Protein AF-A0A238US79-F1 (afdb_monomer_lite)

Organism: NCBI:txid1938746

Secondary structure (DSSP, 8-state):
-----PPPPS-S----TTTTHHHHHHHHHHHHHHHHHHHHHHHHHHHHHHHHHHHHHHHHHHHHHS-THHHHHHHHTT------

Radius of gyration: 40.18 Å; chains: 1; bounding box: 76×21×129 Å

pLDDT: mean 74.93, std 14.17, range [47.19, 98.5]

Structure (mmCIF, N/CA/C/O backbone):
data_AF-A0A238US79-F1
#
_entry.id   AF-A0A238US79-F1
#
loop_
_atom_site.group_PDB
_atom_site.id
_atom_site.type_symbol
_atom_site.label_atom_id
_atom_site.label_alt_id
_atom_site.label_comp_id
_atom_site.label_asym_id
_atom_site.label_entity_id
_atom_site.label_seq_id
_atom_site.pdbx_PDB_ins_code
_atom_site.Cartn_x
_atom_site.Cartn_y
_atom_site.Cartn_z
_atom_site.occupancy
_atom_site.B_iso_or_equiv
_atom_site.auth_seq_id
_atom_site.auth_comp_id
_atom_site.auth_asym_id
_atom_site.auth_atom_id
_atom_site.pdbx_PDB_model_num
ATOM 1 N N . MET A 1 1 ? -43.494 -3.175 54.870 1.00 47.19 1 MET A N 1
ATOM 2 C CA . MET A 1 1 ? -42.702 -4.137 54.077 1.00 47.19 1 MET A CA 1
ATOM 3 C C . MET A 1 1 ? -41.795 -3.325 53.168 1.00 47.19 1 MET A C 1
ATOM 5 O O . MET A 1 1 ? -42.295 -2.707 52.241 1.00 47.19 1 MET A O 1
ATOM 9 N N . THR A 1 2 ? -40.511 -3.193 53.500 1.00 57.34 2 THR A N 1
ATOM 10 C CA . THR A 1 2 ? -39.556 -2.398 52.711 1.00 57.34 2 THR A CA 1
ATOM 11 C C . THR A 1 2 ? -38.944 -3.287 51.637 1.00 57.34 2 THR A C 1
ATOM 13 O O . THR A 1 2 ? -38.248 -4.250 51.947 1.00 57.34 2 THR A O 1
ATOM 16 N N . GLN A 1 3 ? -39.258 -2.998 50.379 1.00 57.03 3 GLN A N 1
ATOM 17 C CA . GLN A 1 3 ? -38.732 -3.723 49.231 1.00 57.03 3 GLN A CA 1
ATOM 18 C C . GLN A 1 3 ? -37.238 -3.395 49.085 1.00 57.03 3 GLN A C 1
ATOM 20 O O . GLN A 1 3 ? -36.875 -2.234 48.906 1.00 57.03 3 GLN A O 1
ATOM 25 N N . ALA A 1 4 ? -36.367 -4.399 49.203 1.00 68.62 4 ALA A N 1
ATOM 26 C CA . ALA A 1 4 ? -34.943 -4.238 48.933 1.00 68.62 4 ALA A CA 1
ATOM 27 C C . ALA A 1 4 ? -34.747 -4.082 47.419 1.00 68.62 4 ALA A C 1
ATOM 29 O O . ALA A 1 4 ? -35.019 -5.006 46.650 1.00 68.62 4 ALA A O 1
ATOM 30 N N . THR A 1 5 ? -34.305 -2.907 46.982 1.00 69.94 5 THR A N 1
ATOM 31 C CA . THR A 1 5 ? -33.875 -2.678 45.604 1.00 69.94 5 THR A CA 1
ATOM 32 C C . THR A 1 5 ? -32.544 -3.396 45.392 1.00 69.94 5 THR A C 1
ATOM 34 O O . THR A 1 5 ? -31.508 -3.000 45.921 1.00 69.94 5 THR A O 1
ATOM 37 N N . SER A 1 6 ? -32.579 -4.510 44.660 1.00 71.56 6 SER A N 1
ATOM 38 C CA . SER A 1 6 ? -31.371 -5.231 44.256 1.00 71.56 6 SER A CA 1
ATOM 39 C C . SER A 1 6 ? -30.543 -4.335 43.318 1.00 71.56 6 SER A C 1
ATOM 41 O O . SER A 1 6 ? -31.122 -3.764 42.387 1.00 71.56 6 SER A O 1
ATOM 43 N N . PRO A 1 7 ? -29.230 -4.147 43.557 1.00 73.94 7 PRO A N 1
ATOM 44 C CA . PRO A 1 7 ? -28.392 -3.330 42.686 1.00 73.94 7 PRO A CA 1
ATOM 45 C C . PRO A 1 7 ? -28.344 -3.935 41.273 1.00 73.94 7 PRO A C 1
ATOM 47 O O . PRO A 1 7 ? -28.304 -5.162 41.141 1.00 73.94 7 PRO A O 1
ATOM 50 N N . PRO A 1 8 ? -28.355 -3.108 40.208 1.00 71.44 8 PRO A N 1
ATOM 51 C CA . PRO A 1 8 ? -28.272 -3.610 38.843 1.00 71.44 8 PRO A CA 1
ATOM 52 C C . PRO A 1 8 ? -26.980 -4.415 38.671 1.00 71.44 8 PRO A C 1
ATOM 54 O O . PRO A 1 8 ? -25.910 -3.988 39.108 1.00 71.44 8 PRO A O 1
ATOM 57 N N . LEU A 1 9 ? -27.100 -5.593 38.054 1.00 70.19 9 LEU A N 1
ATOM 58 C CA . LEU A 1 9 ? -25.989 -6.510 37.821 1.00 70.19 9 LEU A CA 1
ATOM 59 C C . LEU A 1 9 ? -24.854 -5.750 37.099 1.00 70.19 9 LEU A C 1
ATOM 61 O O . LEU A 1 9 ? -25.106 -5.190 36.027 1.00 70.19 9 LEU A O 1
ATOM 65 N N . PRO A 1 10 ? -23.625 -5.688 37.649 1.00 67.81 10 PRO A N 1
ATOM 66 C CA . PRO A 1 10 ? -22.509 -5.007 37.002 1.00 67.81 10 PRO A CA 1
ATOM 67 C C . PRO A 1 10 ? -22.088 -5.826 35.781 1.00 67.81 10 PRO A C 1
ATOM 69 O O . PRO A 1 10 ? -21.288 -6.750 35.880 1.00 67.81 10 PRO A O 1
ATOM 72 N N . GLY A 1 11 ? -22.704 -5.547 34.635 1.00 64.19 11 GLY A N 1
ATOM 73 C CA . GLY A 1 11 ? -22.564 -6.405 33.458 1.00 64.19 11 GLY A CA 1
ATOM 74 C C . GLY A 1 11 ? -22.698 -5.713 32.106 1.00 64.19 11 GLY A C 1
ATOM 75 O O . GLY A 1 11 ? -22.580 -6.385 31.092 1.00 64.19 11 GLY A O 1
ATOM 76 N N . SER A 1 12 ? -22.909 -4.395 32.051 1.00 60.38 12 SER A N 1
ATOM 77 C CA . SER A 1 12 ? -23.061 -3.653 30.785 1.00 60.38 12 SER A CA 1
ATOM 78 C C . SER A 1 12 ? -22.024 -2.540 30.573 1.00 60.38 12 SER A C 1
ATOM 80 O O . SER A 1 12 ? -22.214 -1.6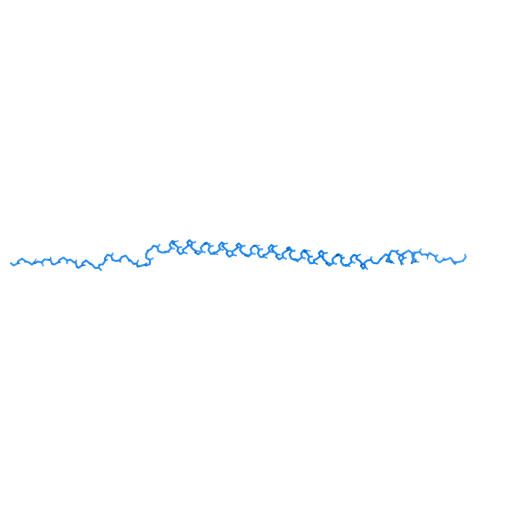71 29.730 1.00 60.38 12 SER A O 1
ATOM 82 N N . MET A 1 13 ? -20.905 -2.572 31.308 1.00 60.69 13 MET A N 1
ATOM 83 C CA . MET A 1 13 ? -19.751 -1.673 31.114 1.00 60.69 13 MET A CA 1
ATOM 84 C C . MET A 1 13 ? -18.684 -2.242 30.162 1.00 60.69 13 MET A C 1
ATOM 86 O O . MET A 1 13 ? -17.560 -1.745 30.116 1.00 60.69 13 MET A O 1
ATOM 90 N N . THR A 1 14 ? -18.983 -3.303 29.412 1.00 69.00 14 THR A N 1
ATOM 91 C CA . THR A 1 14 ? -18.031 -3.846 28.440 1.00 69.00 14 THR A CA 1
ATOM 92 C C . THR A 1 14 ? -18.045 -2.968 27.197 1.00 69.00 14 THR A C 1
ATOM 94 O O . THR A 1 14 ? -18.972 -3.025 26.389 1.00 69.00 14 THR A O 1
ATOM 97 N N . VAL A 1 15 ? -17.024 -2.124 27.079 1.00 66.75 15 VAL A N 1
ATOM 98 C CA . VAL A 1 15 ? -16.732 -1.340 25.879 1.00 66.75 15 VAL A CA 1
ATOM 99 C C . VAL A 1 15 ? -16.774 -2.278 24.662 1.00 66.75 15 VAL A C 1
ATOM 101 O O . VAL A 1 15 ? -16.200 -3.370 24.738 1.00 66.75 15 VAL A O 1
ATOM 104 N N . PRO A 1 16 ? -17.455 -1.911 23.559 1.00 72.88 16 PRO A N 1
ATOM 105 C CA . PRO A 1 16 ? -17.468 -2.732 22.357 1.00 72.88 16 PRO A CA 1
ATOM 106 C C . PRO A 1 16 ? -16.025 -3.046 21.940 1.00 72.88 16 PRO A C 1
ATOM 108 O O . PRO A 1 16 ? -15.216 -2.123 21.878 1.00 72.88 16 PRO A O 1
ATOM 111 N N . PRO A 1 17 ? -15.673 -4.307 21.636 1.00 70.44 17 PRO A N 1
ATOM 112 C CA . PRO A 1 17 ? -14.284 -4.693 21.366 1.00 70.44 17 PRO A CA 1
ATOM 113 C C . PRO A 1 17 ? -13.677 -3.977 20.149 1.00 70.44 17 PRO A C 1
ATOM 115 O O . PRO A 1 17 ? -12.459 -3.881 20.036 1.00 70.44 17 PRO A O 1
ATOM 118 N N . LEU A 1 18 ? -14.520 -3.458 19.250 1.00 70.00 18 LEU A N 1
ATOM 119 C CA . LEU A 1 18 ? -14.109 -2.654 18.098 1.00 70.00 18 LEU A CA 1
ATOM 120 C C . LEU A 1 18 ? -13.995 -1.150 18.392 1.00 70.00 18 LEU A C 1
ATOM 122 O O . LEU A 1 18 ? -13.461 -0.423 17.557 1.00 70.00 18 LEU A O 1
ATOM 126 N N . ALA A 1 19 ? -14.478 -0.668 19.539 1.00 72.88 19 ALA A N 1
ATOM 127 C CA . ALA A 1 19 ? -14.437 0.754 19.854 1.00 72.88 19 ALA A CA 1
ATOM 128 C C . ALA A 1 19 ? -12.978 1.230 19.936 1.00 72.88 19 ALA A C 1
ATOM 130 O O . ALA A 1 19 ? -12.191 0.717 20.732 1.00 72.88 19 ALA A O 1
ATOM 131 N N . GLY A 1 20 ? -12.616 2.207 19.101 1.00 76.75 20 GLY A N 1
ATOM 132 C CA . GLY A 1 20 ? -11.272 2.792 19.067 1.00 76.75 20 GLY A CA 1
ATOM 133 C C . GLY A 1 20 ? -10.315 2.172 18.043 1.00 76.75 20 GLY A C 1
ATOM 134 O O . GLY A 1 20 ? -9.250 2.740 17.800 1.00 76.75 20 GLY A O 1
ATOM 135 N N . TRP A 1 21 ? -10.690 1.073 17.380 1.00 89.69 21 TRP A N 1
ATOM 136 C CA . TRP A 1 21 ? -9.881 0.511 16.292 1.00 89.69 21 TRP A CA 1
ATOM 137 C C . TRP A 1 21 ? -10.010 1.289 14.985 1.00 89.69 21 TRP A C 1
ATOM 139 O O . TRP A 1 21 ? -9.123 1.178 14.145 1.00 89.69 21 TRP A O 1
ATOM 149 N N . GLU A 1 22 ? -11.056 2.099 14.799 1.00 88.19 22 GLU A N 1
ATOM 150 C CA . GLU A 1 22 ? -11.277 2.821 13.538 1.00 88.19 22 GLU A CA 1
ATOM 151 C C . GLU A 1 22 ? -10.106 3.741 13.189 1.00 88.19 22 GLU A C 1
ATOM 153 O O . GLU A 1 22 ? -9.645 3.749 12.051 1.00 88.19 22 GLU A O 1
ATOM 158 N N . VAL A 1 23 ? -9.572 4.464 14.178 1.00 88.69 23 VAL A N 1
ATOM 159 C CA . VAL A 1 23 ? -8.420 5.356 13.980 1.00 88.69 23 VAL A CA 1
ATOM 160 C C . VAL A 1 23 ? -7.170 4.552 13.633 1.00 88.69 23 VAL A C 1
ATOM 162 O O . VAL A 1 23 ? -6.435 4.915 12.718 1.00 88.69 23 VAL A O 1
ATOM 165 N N . ILE A 1 24 ? -6.945 3.432 14.323 1.00 92.62 24 ILE A N 1
ATOM 166 C CA . ILE A 1 24 ? -5.796 2.556 14.075 1.00 92.62 24 ILE A CA 1
ATOM 167 C C . ILE A 1 24 ? -5.881 1.977 12.661 1.00 92.62 24 ILE A C 1
ATOM 169 O O . ILE A 1 24 ? -4.919 2.062 11.903 1.00 92.62 24 ILE A O 1
ATOM 173 N N . LEU A 1 25 ? -7.042 1.442 12.279 1.00 94.25 25 LEU A N 1
ATOM 174 C CA . LEU A 1 25 ? -7.286 0.893 10.948 1.00 94.25 25 LEU A CA 1
ATOM 175 C C . LEU A 1 25 ? -7.142 1.961 9.861 1.00 94.25 25 LEU A C 1
ATOM 177 O O . LEU A 1 25 ? -6.546 1.678 8.826 1.00 94.25 25 LEU A O 1
ATOM 181 N N . ALA A 1 26 ? -7.618 3.185 10.099 1.00 94.56 26 ALA A N 1
ATOM 182 C CA . ALA A 1 26 ? -7.455 4.294 9.164 1.00 94.56 26 ALA A CA 1
ATOM 183 C C . ALA A 1 26 ? -5.976 4.661 8.961 1.00 94.56 26 ALA A C 1
ATOM 185 O O . ALA A 1 26 ? -5.530 4.813 7.823 1.00 94.56 26 ALA A O 1
ATOM 186 N N . VAL A 1 27 ? -5.196 4.751 10.043 1.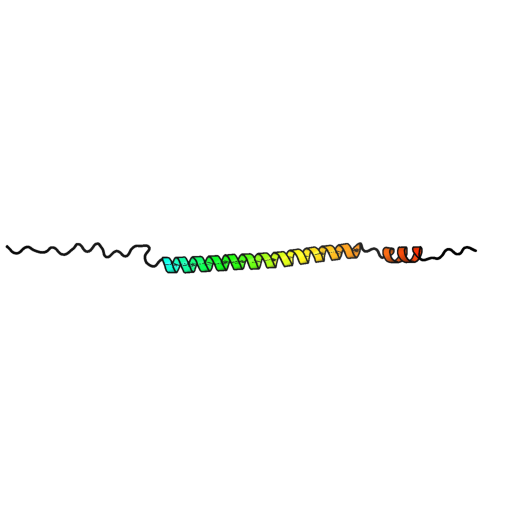00 96.44 27 VAL A N 1
ATOM 187 C CA . VAL A 1 27 ? -3.753 5.029 9.970 1.00 96.44 27 VAL A CA 1
ATOM 188 C C . VAL A 1 27 ? -3.013 3.894 9.262 1.00 96.44 27 VAL A C 1
ATOM 190 O O . VAL A 1 27 ? -2.193 4.155 8.384 1.00 96.44 27 VAL A O 1
ATOM 193 N N . VAL A 1 28 ? -3.321 2.638 9.590 1.00 97.81 28 VAL A N 1
ATOM 194 C CA . VAL A 1 28 ? -2.724 1.468 8.929 1.00 97.81 28 VAL A CA 1
ATOM 195 C C . VAL A 1 28 ? -3.057 1.461 7.439 1.00 97.81 28 VAL A C 1
ATOM 197 O O . VAL A 1 28 ? -2.156 1.300 6.620 1.00 97.81 28 VAL A O 1
ATOM 200 N N . ALA A 1 29 ? -4.317 1.692 7.069 1.00 97.75 29 ALA A N 1
ATOM 201 C CA . ALA A 1 29 ? -4.733 1.761 5.672 1.00 97.75 29 ALA A CA 1
ATOM 202 C C . ALA A 1 29 ? -4.002 2.880 4.914 1.00 97.75 29 ALA A C 1
ATOM 204 O O . ALA A 1 29 ? -3.537 2.659 3.795 1.00 97.75 29 ALA A O 1
ATOM 205 N N . LEU A 1 30 ? -3.838 4.053 5.534 1.00 98.31 30 LEU A N 1
ATOM 206 C CA . LEU A 1 30 ? -3.079 5.162 4.956 1.00 98.31 30 LEU A CA 1
ATOM 207 C C . LEU A 1 30 ? -1.605 4.791 4.742 1.00 98.31 30 LEU A C 1
ATOM 209 O O . LEU A 1 30 ? -1.067 5.032 3.663 1.00 98.31 30 LEU A O 1
ATOM 213 N N . LEU A 1 31 ? -0.958 4.174 5.734 1.00 98.50 31 LEU A N 1
ATOM 214 C CA . LEU A 1 31 ? 0.432 3.722 5.619 1.00 98.50 31 LEU A CA 1
ATOM 215 C C . LEU A 1 31 ? 0.602 2.684 4.506 1.00 98.50 31 LEU A C 1
ATOM 217 O O . LEU A 1 31 ? 1.546 2.778 3.722 1.00 98.50 31 LEU A O 1
ATOM 221 N N . VAL A 1 32 ? -0.325 1.729 4.400 1.00 98.50 32 VAL A N 1
ATOM 222 C CA . VAL A 1 32 ? -0.334 0.740 3.315 1.00 98.50 32 VAL A CA 1
ATOM 223 C C . VAL A 1 32 ? -0.489 1.430 1.960 1.00 98.50 32 VAL A C 1
ATOM 225 O O . VAL A 1 32 ? 0.267 1.125 1.041 1.00 98.50 32 VAL A O 1
ATOM 228 N N . ALA A 1 33 ? -1.403 2.394 1.831 1.00 98.38 33 ALA A N 1
ATOM 229 C CA . ALA A 1 33 ? -1.575 3.149 0.592 1.00 98.38 33 ALA A CA 1
ATOM 230 C C . ALA A 1 33 ? -0.290 3.899 0.197 1.00 98.38 33 ALA A C 1
ATOM 232 O O . ALA A 1 33 ? 0.148 3.804 -0.950 1.00 98.38 33 ALA A O 1
ATOM 233 N N . VAL A 1 34 ? 0.362 4.579 1.146 1.00 98.38 34 VAL A N 1
ATOM 234 C CA . VAL A 1 34 ? 1.645 5.267 0.916 1.00 98.38 34 VAL A CA 1
ATOM 235 C C . VAL A 1 34 ? 2.742 4.283 0.507 1.00 98.38 34 VAL A C 1
ATOM 237 O O . VAL A 1 34 ? 3.497 4.567 -0.426 1.00 98.38 34 VAL A O 1
ATOM 240 N N . ALA A 1 35 ? 2.824 3.119 1.154 1.00 97.94 35 ALA A N 1
ATOM 241 C CA . ALA A 1 35 ? 3.790 2.081 0.803 1.00 97.94 35 ALA A CA 1
ATOM 242 C C . ALA A 1 35 ? 3.568 1.562 -0.627 1.00 97.94 35 ALA A C 1
ATOM 244 O O . ALA A 1 35 ? 4.524 1.458 -1.393 1.00 97.94 35 ALA A O 1
ATOM 245 N N . VAL A 1 36 ? 2.314 1.305 -1.014 1.00 98.06 36 VAL A N 1
ATOM 246 C CA . VAL A 1 36 ? 1.962 0.867 -2.374 1.00 98.06 36 VAL A CA 1
ATOM 247 C C . VAL A 1 36 ? 2.330 1.932 -3.404 1.00 98.06 36 VAL A C 1
ATOM 249 O O . VAL A 1 36 ? 2.998 1.616 -4.386 1.00 98.06 36 VAL A O 1
ATOM 252 N N . VAL A 1 37 ? 1.957 3.195 -3.175 1.00 97.56 37 VAL A N 1
ATOM 253 C CA . VAL A 1 37 ? 2.317 4.305 -4.074 1.00 97.56 37 VAL A CA 1
ATOM 254 C C . VAL A 1 37 ? 3.834 4.420 -4.209 1.00 97.56 37 VAL A C 1
ATOM 256 O O . VAL A 1 37 ? 4.343 4.531 -5.322 1.00 97.56 37 VAL A O 1
ATOM 259 N N . SER A 1 38 ? 4.565 4.328 -3.098 1.00 95.75 38 SER A N 1
ATOM 260 C CA . SER A 1 38 ? 6.029 4.384 -3.111 1.00 95.75 38 SER A CA 1
ATOM 261 C C . SER A 1 38 ? 6.619 3.239 -3.935 1.00 95.75 38 SER A C 1
ATOM 263 O O . SER A 1 38 ? 7.461 3.480 -4.793 1.00 95.75 38 SER A O 1
ATOM 265 N N . LEU A 1 39 ? 6.139 2.006 -3.744 1.00 95.69 39 LEU A N 1
ATOM 266 C CA . LEU A 1 39 ? 6.580 0.853 -4.533 1.00 95.69 39 LEU A CA 1
ATOM 267 C C . LEU A 1 39 ? 6.324 1.042 -6.030 1.00 95.69 39 LEU A C 1
ATOM 269 O O . LEU A 1 39 ? 7.201 0.732 -6.831 1.00 95.69 39 LEU A O 1
ATOM 273 N N . VAL A 1 40 ? 5.162 1.578 -6.409 1.00 95.31 40 VAL A N 1
ATOM 274 C CA . VAL A 1 40 ? 4.840 1.866 -7.815 1.00 95.31 40 VAL A CA 1
ATOM 275 C C . VAL A 1 40 ? 5.796 2.909 -8.392 1.00 95.31 40 VAL A C 1
ATOM 277 O O . VAL A 1 40 ? 6.317 2.706 -9.485 1.00 95.31 40 VAL A O 1
ATOM 280 N N . VAL A 1 41 ? 6.074 3.990 -7.658 1.00 92.62 41 VAL A N 1
ATOM 281 C CA . VAL A 1 41 ? 7.019 5.034 -8.091 1.00 92.62 41 VAL A CA 1
ATOM 282 C C . VAL A 1 41 ? 8.432 4.469 -8.250 1.00 92.62 41 VAL A C 1
ATOM 284 O O . VAL A 1 41 ? 9.080 4.713 -9.268 1.00 92.62 41 VAL A O 1
ATOM 287 N N . LEU A 1 42 ? 8.901 3.671 -7.286 1.00 89.56 42 LEU A N 1
ATOM 288 C CA . LEU A 1 42 ? 10.215 3.030 -7.356 1.00 89.56 42 LEU A CA 1
ATOM 289 C C . LEU A 1 42 ? 10.305 2.052 -8.535 1.00 89.56 42 LEU A C 1
ATOM 291 O O . LEU A 1 42 ? 11.298 2.055 -9.261 1.00 89.56 42 LEU A O 1
ATOM 295 N N . ALA A 1 43 ? 9.272 1.235 -8.746 1.00 86.62 43 ALA A N 1
ATOM 296 C CA . ALA A 1 43 ? 9.223 0.280 -9.849 1.00 86.62 43 ALA A CA 1
ATOM 297 C C . ALA A 1 43 ? 9.180 0.980 -11.216 1.00 86.62 43 ALA A C 1
ATOM 299 O O . ALA A 1 43 ? 9.852 0.538 -12.149 1.00 86.62 43 ALA A O 1
ATOM 300 N N . ALA A 1 44 ? 8.439 2.085 -11.329 1.00 83.88 44 ALA A N 1
ATOM 301 C CA . ALA A 1 44 ? 8.395 2.893 -12.542 1.00 83.88 44 ALA A CA 1
ATOM 302 C C . ALA A 1 44 ? 9.774 3.492 -12.866 1.00 83.88 44 ALA A C 1
ATOM 304 O O . ALA A 1 44 ? 10.262 3.311 -13.980 1.00 83.88 44 ALA A O 1
ATOM 305 N N . GLY A 1 45 ? 10.449 4.105 -11.887 1.00 75.75 45 GLY A N 1
ATOM 306 C CA . GLY A 1 45 ? 11.795 4.657 -12.092 1.00 75.75 45 GLY A CA 1
ATOM 307 C C . GLY A 1 45 ? 12.855 3.588 -12.396 1.00 75.75 45 GLY A C 1
ATOM 308 O O . GLY A 1 45 ? 13.758 3.805 -13.205 1.00 75.75 45 GLY A O 1
ATOM 309 N N . ALA A 1 46 ? 12.737 2.396 -11.804 1.00 71.62 46 ALA A N 1
ATOM 310 C CA . ALA A 1 46 ? 13.613 1.269 -12.129 1.00 71.62 46 ALA A CA 1
ATOM 311 C C . ALA A 1 46 ? 13.419 0.778 -13.576 1.00 71.62 46 ALA A C 1
ATOM 313 O O . ALA A 1 46 ? 14.397 0.454 -14.251 1.00 71.62 46 ALA A O 1
ATOM 314 N N . ALA A 1 47 ? 12.180 0.764 -14.076 1.00 65.00 47 ALA A N 1
ATOM 315 C CA . ALA A 1 47 ? 11.884 0.383 -15.456 1.00 65.00 47 ALA A CA 1
ATOM 316 C C . ALA A 1 47 ? 12.445 1.386 -16.481 1.00 65.00 47 ALA A C 1
ATOM 318 O O . ALA A 1 47 ? 12.893 0.979 -17.556 1.00 65.00 47 ALA A O 1
ATOM 319 N N . GLU A 1 48 ? 12.466 2.681 -16.155 1.00 63.78 48 GLU A N 1
ATOM 320 C CA . GLU A 1 48 ? 13.074 3.713 -17.008 1.00 63.78 48 GLU A CA 1
ATOM 321 C C . GLU A 1 48 ? 14.592 3.526 -17.137 1.00 63.78 48 GLU A C 1
ATOM 323 O O . GLU A 1 48 ? 15.125 3.537 -18.251 1.00 63.78 48 GLU A O 1
ATOM 328 N N . ASN A 1 49 ? 15.280 3.251 -16.024 1.00 66.44 49 ASN A N 1
ATOM 329 C CA . ASN A 1 49 ? 16.713 2.944 -16.039 1.00 66.44 49 ASN A CA 1
ATOM 330 C C . ASN A 1 49 ? 17.020 1.651 -16.808 1.00 66.44 49 ASN A C 1
ATOM 332 O O . ASN A 1 49 ? 17.964 1.625 -17.597 1.00 66.44 49 ASN A O 1
ATOM 336 N N . GLY A 1 50 ? 16.187 0.617 -16.644 1.00 6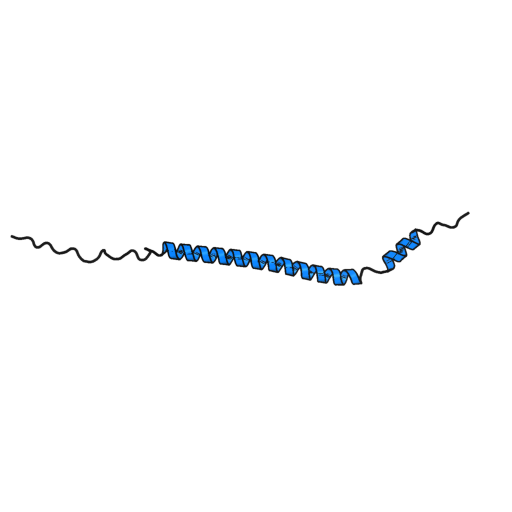5.44 50 GLY A N 1
ATOM 337 C CA . GLY A 1 50 ? 16.318 -0.650 -17.369 1.00 65.44 50 GLY A CA 1
ATOM 338 C C . GLY A 1 50 ? 16.138 -0.519 -18.887 1.00 65.44 50 GLY A C 1
ATOM 339 O O . GLY A 1 50 ? 16.758 -1.227 -19.680 1.00 65.44 50 GLY A O 1
ATOM 340 N N . ARG A 1 51 ? 15.305 0.426 -19.333 1.00 67.00 51 ARG A N 1
ATOM 341 C CA . ARG A 1 51 ? 15.134 0.710 -20.764 1.00 67.00 51 ARG A CA 1
ATOM 342 C C . ARG A 1 51 ? 16.317 1.495 -21.334 1.00 67.00 51 ARG A C 1
ATOM 344 O O . ARG A 1 51 ? 16.796 1.157 -22.415 1.00 67.00 51 ARG A O 1
ATOM 351 N N . SER A 1 52 ? 16.800 2.479 -20.577 1.00 69.44 52 SER A N 1
ATOM 352 C CA . SER A 1 52 ? 17.982 3.288 -20.896 1.00 69.44 52 SER A CA 1
ATOM 353 C C . SER A 1 52 ? 19.238 2.429 -21.081 1.00 69.44 52 SER A C 1
ATOM 355 O O . SER A 1 52 ? 19.914 2.542 -22.104 1.00 69.44 52 SER A O 1
ATOM 357 N N . GLU A 1 53 ? 19.523 1.508 -20.154 1.00 72.19 53 GLU A N 1
ATOM 358 C CA . GLU A 1 53 ? 20.688 0.616 -20.267 1.00 72.19 53 GLU A CA 1
ATOM 359 C C . GLU A 1 53 ? 20.596 -0.304 -21.493 1.00 72.19 53 GLU A C 1
ATOM 361 O O . GLU A 1 53 ? 21.597 -0.559 -22.166 1.00 72.19 53 GLU A O 1
ATOM 366 N N . TRP A 1 54 ? 19.386 -0.756 -21.834 1.00 78.94 54 TRP A N 1
ATOM 367 C CA . TRP A 1 54 ? 19.154 -1.617 -22.988 1.00 78.94 54 TRP A CA 1
ATOM 368 C C . TRP A 1 54 ? 19.335 -0.856 -24.306 1.00 78.94 54 TRP A C 1
ATOM 370 O O . TRP A 1 54 ? 19.943 -1.368 -25.248 1.00 78.94 54 TRP A O 1
ATOM 380 N N . GLN A 1 55 ? 18.875 0.396 -24.355 1.00 79.56 55 GLN A N 1
ATOM 381 C CA . GLN A 1 55 ? 19.104 1.303 -25.481 1.00 79.56 55 GLN A CA 1
ATOM 382 C C . GLN A 1 55 ? 20.593 1.635 -25.635 1.00 79.56 55 GLN A C 1
ATOM 384 O O . GLN A 1 55 ? 21.127 1.501 -26.733 1.00 79.56 55 GLN A O 1
ATOM 389 N N . ALA A 1 56 ? 21.301 1.936 -24.543 1.00 83.38 56 ALA A N 1
ATOM 390 C CA . ALA A 1 56 ? 22.746 2.173 -24.570 1.00 83.38 56 ALA A CA 1
ATOM 391 C C . ALA A 1 56 ? 23.531 0.942 -25.068 1.00 83.38 56 ALA A C 1
ATOM 393 O O . ALA A 1 56 ? 24.480 1.055 -25.848 1.00 83.38 56 ALA A O 1
ATOM 394 N N . TRP A 1 57 ? 23.113 -0.258 -24.658 1.00 80.06 57 TRP A N 1
ATOM 395 C CA . TRP A 1 57 ? 23.685 -1.522 -25.121 1.00 80.06 57 TRP A CA 1
ATOM 396 C C . TRP A 1 57 ? 23.415 -1.791 -26.613 1.00 80.06 57 TRP A C 1
ATOM 398 O O . TRP A 1 57 ? 24.286 -2.341 -27.299 1.00 80.06 57 TRP A O 1
ATOM 408 N N . LEU A 1 58 ? 22.243 -1.405 -27.131 1.00 83.88 58 LEU A N 1
ATOM 409 C CA . LEU A 1 58 ? 21.933 -1.476 -28.562 1.00 83.88 58 LEU A CA 1
ATOM 410 C C . LEU A 1 58 ? 22.752 -0.476 -29.380 1.00 83.88 58 LEU A C 1
ATOM 412 O O . LEU A 1 58 ? 23.365 -0.876 -30.371 1.00 83.88 58 LEU A O 1
ATOM 416 N N . ASP A 1 59 ? 22.824 0.781 -28.950 1.00 84.12 59 ASP A N 1
ATOM 417 C CA . ASP A 1 59 ? 23.587 1.829 -29.638 1.00 84.12 59 ASP A CA 1
ATOM 418 C C . ASP A 1 59 ? 25.077 1.469 -29.724 1.00 84.12 59 ASP A C 1
ATOM 420 O O . ASP A 1 59 ? 25.712 1.624 -30.771 1.00 84.12 59 ASP A O 1
ATOM 424 N N . ALA A 1 60 ? 25.638 0.871 -28.668 1.00 80.50 60 ALA A N 1
ATOM 425 C CA . ALA A 1 60 ? 27.021 0.387 -28.648 1.00 80.50 60 ALA A CA 1
ATOM 426 C C . ALA A 1 60 ? 27.291 -0.804 -29.598 1.00 80.50 60 ALA A C 1
ATOM 428 O O . ALA A 1 60 ? 28.453 -1.124 -29.879 1.00 80.50 60 ALA A O 1
ATOM 429 N N . ARG A 1 61 ? 26.247 -1.496 -30.074 1.00 74.69 61 ARG A N 1
ATOM 430 C CA . ARG A 1 61 ? 26.344 -2.510 -31.141 1.00 74.69 61 ARG A CA 1
ATOM 431 C C . ARG A 1 61 ? 26.084 -1.922 -32.513 1.00 74.69 61 ARG A C 1
ATOM 433 O O . ARG A 1 61 ? 26.839 -2.225 -33.430 1.00 74.69 61 ARG A O 1
ATOM 440 N N . SER A 1 62 ? 25.062 -1.080 -32.642 1.00 74.38 62 SER A N 1
ATOM 441 C CA . SER A 1 62 ? 24.730 -0.413 -33.901 1.00 74.38 62 SER A CA 1
ATOM 442 C C . SER A 1 62 ? 25.895 0.442 -34.396 1.00 74.38 62 SER A C 1
ATOM 444 O O . SER A 1 62 ? 26.239 0.384 -35.569 1.00 74.38 62 SER A O 1
ATOM 446 N N . SER A 1 63 ? 26.578 1.156 -33.500 1.00 65.62 63 SER A N 1
ATOM 447 C CA . SER A 1 63 ? 27.756 1.972 -33.836 1.00 65.62 63 SER A CA 1
ATOM 448 C C . SER A 1 63 ? 28.952 1.168 -34.360 1.00 65.62 63 SER A C 1
A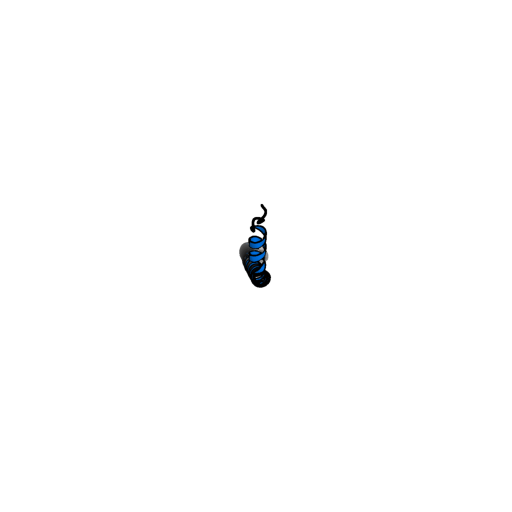TOM 450 O O . SER A 1 63 ? 29.770 1.721 -35.084 1.00 65.62 63 SER A O 1
ATOM 452 N N . ARG A 1 64 ? 29.048 -0.137 -34.066 1.00 63.97 64 ARG A N 1
ATOM 453 C CA . ARG A 1 64 ? 30.067 -1.023 -34.664 1.00 63.97 64 ARG A CA 1
ATOM 454 C C . ARG A 1 64 ? 29.670 -1.556 -36.040 1.00 63.97 64 ARG A C 1
ATOM 456 O O . ARG A 1 64 ? 30.519 -2.115 -36.722 1.00 63.97 64 ARG A O 1
ATOM 463 N N . HIS A 1 65 ? 28.397 -1.423 -36.413 1.00 61.88 65 HIS A N 1
ATOM 464 C CA . HIS A 1 65 ? 27.865 -1.809 -37.720 1.00 61.88 65 HIS A CA 1
ATOM 465 C C . HIS A 1 65 ? 27.583 -0.604 -38.628 1.00 61.88 65 HIS A C 1
ATOM 467 O O . HIS A 1 65 ? 27.308 -0.793 -39.809 1.00 61.88 65 HIS A O 1
ATOM 473 N N . SER A 1 66 ? 27.680 0.627 -38.107 1.00 60.12 66 SER A N 1
ATOM 474 C CA . SER A 1 66 ? 27.811 1.837 -38.922 1.00 60.12 66 SER A CA 1
ATOM 475 C C . SER A 1 66 ? 29.165 1.812 -39.626 1.00 60.12 66 SER A C 1
ATOM 477 O O . SER A 1 66 ? 30.170 2.343 -39.161 1.00 60.12 66 SER A O 1
ATOM 479 N N . ASP A 1 67 ? 29.135 1.083 -40.725 1.00 59.91 67 ASP A N 1
ATOM 480 C CA . ASP A 1 67 ? 30.159 0.844 -41.714 1.00 59.91 67 ASP A CA 1
ATOM 481 C C . ASP A 1 67 ? 30.770 2.171 -42.215 1.00 59.91 67 ASP A C 1
ATOM 483 O O . ASP A 1 67 ? 30.019 3.056 -42.650 1.00 59.91 67 ASP A O 1
ATOM 487 N N . PRO A 1 68 ? 32.104 2.354 -42.167 1.00 59.22 68 PRO A N 1
ATOM 488 C CA . PRO A 1 68 ? 32.763 3.507 -42.786 1.00 59.22 68 PRO A CA 1
ATOM 489 C C . PRO A 1 68 ? 32.502 3.607 -44.302 1.00 59.22 68 PRO A C 1
ATOM 491 O O . PRO A 1 68 ? 32.645 4.694 -44.870 1.00 59.22 68 PRO A O 1
ATOM 494 N N . ASP A 1 69 ? 32.029 2.534 -44.944 1.00 58.91 69 ASP A N 1
ATOM 495 C CA . ASP A 1 69 ? 31.795 2.482 -46.391 1.00 58.91 69 ASP A CA 1
ATOM 496 C C . ASP A 1 69 ? 30.516 3.219 -46.849 1.00 58.91 69 ASP A C 1
ATOM 498 O O . ASP A 1 69 ? 30.312 3.452 -48.046 1.00 58.91 69 ASP A O 1
ATOM 502 N N . ALA A 1 70 ? 29.648 3.656 -45.925 1.00 60.28 70 ALA A N 1
ATOM 503 C CA . ALA A 1 70 ? 28.492 4.493 -46.272 1.00 60.28 70 ALA A CA 1
ATOM 504 C C . ALA A 1 70 ? 28.902 5.906 -46.748 1.00 60.28 70 ALA A C 1
ATOM 506 O O . ALA A 1 70 ? 28.224 6.504 -47.593 1.00 60.28 70 ALA A O 1
ATOM 507 N N . CYS A 1 71 ? 30.034 6.421 -46.253 1.00 60.06 71 CYS A N 1
ATOM 508 C CA . CYS A 1 71 ? 30.607 7.688 -46.711 1.00 60.06 71 CYS A CA 1
ATOM 509 C C . CYS A 1 71 ? 31.292 7.556 -48.082 1.00 60.06 71 CYS A C 1
ATOM 511 O O . CYS A 1 71 ? 31.253 8.505 -48.863 1.00 60.06 71 CYS A O 1
ATOM 513 N N . ASP A 1 72 ? 31.851 6.386 -48.404 1.00 59.22 72 ASP A N 1
ATOM 514 C CA . ASP A 1 72 ? 32.573 6.148 -49.663 1.00 59.22 72 ASP A CA 1
ATOM 515 C C . ASP A 1 72 ? 31.614 5.991 -50.861 1.00 59.22 72 ASP A C 1
ATOM 517 O O . ASP A 1 72 ? 31.773 6.620 -51.909 1.00 59.22 72 ASP A O 1
ATOM 521 N N . ARG A 1 73 ? 30.494 5.276 -50.672 1.00 62.09 73 ARG A N 1
ATOM 522 C CA . ARG A 1 73 ? 29.485 5.066 -51.733 1.00 62.09 73 ARG A CA 1
ATOM 523 C C . ARG A 1 73 ? 28.764 6.350 -52.169 1.00 62.09 73 ARG A C 1
ATOM 525 O O . ARG A 1 73 ? 28.301 6.447 -53.304 1.00 62.09 73 ARG A O 1
ATOM 532 N N . SER A 1 74 ? 28.674 7.337 -51.278 1.00 57.03 74 SER A N 1
ATOM 533 C CA . SER A 1 74 ? 28.056 8.639 -51.569 1.00 57.03 74 SER A CA 1
ATOM 534 C C . SER A 1 74 ? 28.989 9.567 -52.359 1.00 57.03 74 SER A C 1
ATOM 536 O O . SER A 1 74 ? 28.510 10.439 -53.082 1.00 57.03 74 SER A O 1
ATOM 538 N N . ALA A 1 75 ? 30.309 9.368 -52.259 1.00 60.59 75 ALA A N 1
ATOM 539 C CA . ALA A 1 75 ? 31.304 10.109 -53.032 1.00 60.59 75 ALA A CA 1
ATOM 540 C C . ALA A 1 75 ? 31.448 9.561 -54.463 1.00 60.59 75 ALA A C 1
ATOM 542 O O . ALA A 1 75 ? 31.647 10.334 -55.402 1.00 60.59 75 ALA A O 1
ATOM 543 N N . GLU A 1 76 ? 31.278 8.248 -54.652 1.00 58.56 76 GLU A N 1
ATOM 544 C CA . GLU A 1 76 ? 31.370 7.618 -55.976 1.00 58.56 76 GLU A C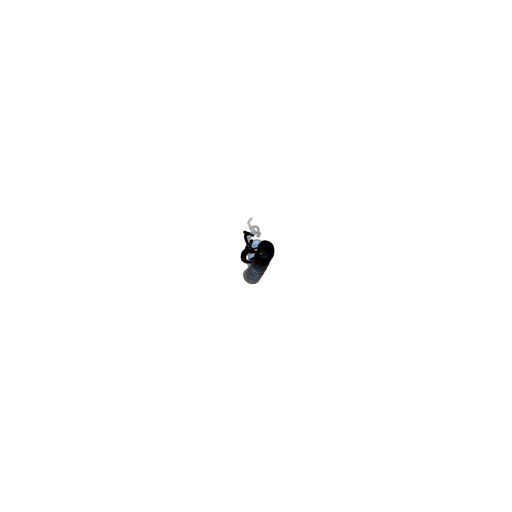A 1
ATOM 545 C C . GLU A 1 76 ? 30.185 7.973 -56.896 1.00 58.56 76 GLU A C 1
ATOM 547 O O . GLU A 1 76 ? 30.359 8.156 -58.100 1.00 58.56 76 GLU A O 1
ATOM 552 N N . LEU A 1 77 ? 28.991 8.184 -56.333 1.00 62.78 77 LEU A N 1
ATOM 553 C CA . LEU A 1 77 ? 27.784 8.575 -57.080 1.00 62.78 77 LEU A CA 1
ATOM 554 C C . LEU A 1 77 ? 27.761 10.058 -57.513 1.00 62.78 77 LEU A C 1
ATOM 556 O O . LEU A 1 77 ? 26.879 10.459 -58.269 1.00 62.78 77 LEU A O 1
ATOM 560 N N . VAL A 1 78 ? 28.729 10.864 -57.060 1.00 66.12 78 VAL A N 1
ATOM 561 C CA . VAL A 1 78 ? 28.906 12.289 -57.417 1.00 66.12 78 VAL A CA 1
ATOM 562 C C . VAL A 1 78 ? 30.079 12.481 -58.395 1.00 66.12 78 VAL A C 1
ATOM 564 O O . VAL A 1 78 ? 30.536 13.600 -58.616 1.00 66.12 78 VAL A O 1
ATOM 567 N N . ARG A 1 79 ? 30.584 11.422 -59.042 1.00 63.41 79 ARG A N 1
ATOM 568 C CA . ARG A 1 79 ? 31.489 11.602 -60.187 1.00 63.41 79 ARG A CA 1
ATOM 569 C C . ARG A 1 79 ? 30.683 12.005 -61.431 1.00 63.41 79 ARG A C 1
ATOM 571 O O . ARG A 1 79 ? 29.911 11.184 -61.920 1.00 63.41 79 ARG A O 1
ATOM 578 N N . PRO A 1 80 ? 30.847 13.223 -61.983 1.00 64.50 80 PRO A N 1
ATOM 579 C CA . PRO A 1 80 ? 30.315 13.521 -63.304 1.00 64.50 80 PRO A CA 1
ATOM 580 C C . PRO A 1 80 ? 31.074 12.696 -64.352 1.00 64.50 80 PRO A C 1
ATOM 582 O O . PRO A 1 80 ? 32.306 12.686 -64.376 1.00 64.50 80 PRO A O 1
ATOM 585 N N . GLU A 1 81 ? 30.315 12.001 -65.196 1.00 66.38 81 GLU A N 1
ATOM 586 C CA . GLU A 1 81 ? 30.764 11.364 -66.438 1.00 66.38 81 GLU A CA 1
ATOM 587 C C . GLU A 1 81 ? 31.742 12.277 -67.210 1.00 66.38 81 GLU A C 1
ATOM 589 O O . GLU A 1 81 ? 31.365 13.398 -67.566 1.00 66.38 81 GLU A O 1
ATOM 594 N N . PRO A 1 82 ? 32.980 11.842 -67.519 1.00 67.31 82 PRO A N 1
ATOM 595 C CA . PRO A 1 82 ? 33.826 12.546 -68.466 1.00 67.31 82 PRO A CA 1
ATOM 596 C C . PRO A 1 82 ? 33.472 12.046 -69.871 1.00 67.31 82 PRO A C 1
ATOM 598 O O . PRO A 1 82 ? 34.036 11.065 -70.353 1.00 67.31 82 PRO A O 1
ATOM 601 N N . GLY A 1 83 ? 32.512 12.702 -70.520 1.00 65.56 83 GLY A N 1
ATOM 602 C CA . GLY A 1 83 ? 32.096 12.360 -71.879 1.00 65.56 83 GLY A CA 1
ATOM 603 C C . GLY A 1 83 ? 31.861 13.591 -72.747 1.00 65.56 83 GLY A C 1
ATOM 604 O O . GLY A 1 83 ? 30.849 14.267 -72.569 1.00 65.56 83 GLY A O 1
ATOM 605 N N . GLY A 1 84 ? 32.762 13.824 -73.712 1.00 50.03 84 GLY A N 1
ATOM 606 C CA . GLY A 1 84 ? 32.549 14.698 -74.875 1.00 50.03 84 GLY A CA 1
ATOM 607 C C . GLY A 1 84 ? 33.666 15.686 -75.143 1.00 50.03 84 GLY A C 1
ATOM 608 O O . GLY A 1 84 ? 33.437 16.878 -74.854 1.00 50.03 84 GLY A O 1
#

Sequence (84 aa):
MTQATSPPLPGSMTVPPLAGWEVILAVVALLVAVAVVSLVVLAAGAAENGRSEWQAWLDARSSRHSDPDACDRSAELVRPEPGG

Folds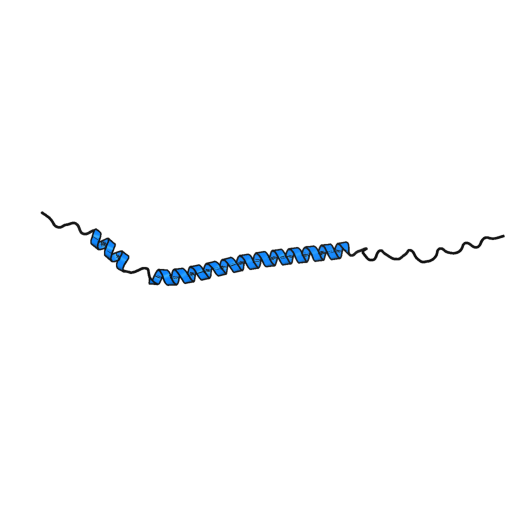eek 3Di:
DDDDDDPPDPDPPDDDPCPPCVVVVVVVVVVVVVVVVVVVVVVVVVVVVVVVVVVVVVVVVVVVVPDPCVVVVVVVVPDPDPDD